Protein AF-A0AAW7AEE8-F1 (afdb_monomer_lite)

Secondary structure (DSSP, 8-state):
-HHHHHTPPTT-S-SS----HHHHHHHHHTTS--EEEEES--HHHHSS-IIIIIHHHHT-TT-EEEEEESS--HHHHH-SEEEEB--GGGS-EEEE-TTS-EEEE---SPPSTT-B--

Structure (mmCIF, N/CA/C/O backbone):
data_AF-A0AAW7AEE8-F1
#
_entry.id   AF-A0AAW7AEE8-F1
#
loop_
_atom_site.group_PDB
_atom_site.id
_atom_site.type_symbol
_atom_site.label_atom_id
_atom_site.label_alt_id
_atom_site.label_comp_id
_atom_site.label_asym_id
_atom_site.label_entity_id
_atom_site.label_seq_id
_atom_site.pdbx_PDB_ins_code
_atom_site.Cartn_x
_atom_site.Cartn_y
_atom_site.Cartn_z
_atom_site.occupancy
_atom_site.B_iso_or_equiv
_atom_site.auth_seq_id
_atom_site.auth_comp_id
_atom_site.auth_asym_id
_atom_site.auth_atom_id
_atom_site.pdbx_PDB_model_num
ATOM 1 N N . ILE A 1 1 ? -24.557 -14.887 2.678 1.00 89.00 1 ILE A N 1
ATOM 2 C CA . ILE A 1 1 ? -24.101 -14.405 4.012 1.00 89.00 1 ILE A CA 1
ATOM 3 C C . ILE A 1 1 ? -23.410 -13.046 3.913 1.00 89.00 1 ILE A C 1
ATOM 5 O O . ILE A 1 1 ? -23.989 -12.087 4.394 1.00 89.00 1 ILE A O 1
ATOM 9 N N . ALA A 1 2 ? -22.204 -12.923 3.334 1.00 96.00 2 ALA A N 1
ATOM 10 C CA . ALA A 1 2 ? -21.495 -11.631 3.306 1.00 96.00 2 ALA A CA 1
ATOM 11 C C . ALA A 1 2 ? -22.252 -10.552 2.508 1.00 96.00 2 ALA A C 1
ATOM 13 O O . ALA A 1 2 ? -22.463 -9.458 3.022 1.00 96.00 2 ALA A O 1
ATOM 14 N N . GLU A 1 3 ? -22.727 -10.889 1.303 1.00 97.56 3 GLU A N 1
ATOM 15 C CA . GLU A 1 3 ? -23.524 -9.981 0.461 1.00 97.56 3 GLU A CA 1
ATOM 16 C C . GLU A 1 3 ? -24.808 -9.527 1.163 1.00 97.56 3 GLU A C 1
ATOM 18 O O . GLU A 1 3 ? -25.116 -8.341 1.150 1.00 97.56 3 GLU A O 1
ATOM 23 N N . ASP A 1 4 ? -25.491 -10.427 1.876 1.00 97.62 4 ASP A N 1
ATOM 24 C CA . ASP A 1 4 ? -26.696 -10.089 2.645 1.00 97.62 4 ASP A CA 1
ATOM 25 C C . ASP A 1 4 ? -26.395 -9.115 3.794 1.00 97.62 4 ASP A C 1
ATOM 27 O O . ASP A 1 4 ? -27.097 -8.120 3.975 1.00 97.62 4 ASP A O 1
ATOM 31 N N . ILE A 1 5 ? -25.330 -9.376 4.568 1.00 98.06 5 ILE A N 1
ATOM 32 C CA . ILE A 1 5 ? -24.913 -8.522 5.694 1.00 98.06 5 ILE A CA 1
ATOM 33 C C . ILE A 1 5 ? -24.535 -7.123 5.191 1.00 98.06 5 ILE A C 1
ATOM 35 O O . ILE A 1 5 ? -24.900 -6.123 5.812 1.00 98.06 5 ILE A O 1
ATOM 39 N N . TRP A 1 6 ? -23.825 -7.044 4.063 1.00 97.56 6 TRP A N 1
ATOM 40 C CA . TRP A 1 6 ? -23.406 -5.785 3.440 1.00 97.56 6 TRP A CA 1
ATOM 41 C C . TRP A 1 6 ? -24.479 -5.150 2.543 1.00 97.56 6 TRP A C 1
ATOM 43 O O . TRP A 1 6 ? -24.270 -4.040 2.059 1.00 97.56 6 TRP A O 1
ATOM 53 N N . LYS A 1 7 ? -25.636 -5.805 2.368 1.00 98.06 7 LYS A N 1
ATOM 54 C CA . LYS A 1 7 ? -26.763 -5.365 1.526 1.00 98.06 7 LYS A CA 1
ATOM 55 C C . LYS A 1 7 ? -26.374 -5.137 0.059 1.00 98.06 7 LYS A C 1
ATOM 57 O O . LYS A 1 7 ? -26.761 -4.137 -0.545 1.00 98.06 7 LYS A O 1
ATOM 62 N N . LEU A 1 8 ? -25.601 -6.060 -0.502 1.00 97.69 8 LEU A N 1
ATOM 63 C CA . LEU A 1 8 ? -25.170 -6.037 -1.897 1.00 97.69 8 LEU A CA 1
ATOM 64 C C . LEU A 1 8 ? -26.081 -6.910 -2.774 1.00 97.69 8 LEU A C 1
ATOM 66 O O . LEU A 1 8 ? -26.661 -7.875 -2.274 1.00 97.69 8 LEU A O 1
ATOM 70 N N . PRO A 1 9 ? -26.194 -6.612 -4.080 1.00 98.00 9 PRO A N 1
ATOM 71 C CA . PRO A 1 9 ? -26.794 -7.536 -5.036 1.00 98.00 9 PRO A CA 1
ATOM 72 C C . PRO A 1 9 ? -26.076 -8.893 -5.044 1.00 98.00 9 PRO A C 1
ATOM 74 O O . PRO A 1 9 ? -24.854 -8.951 -4.890 1.00 98.00 9 PRO A O 1
ATOM 77 N N . GLU A 1 10 ? -26.827 -9.968 -5.274 1.00 97.12 10 GLU A N 1
ATOM 78 C CA . GLU A 1 10 ? -26.276 -11.324 -5.380 1.00 97.12 10 GLU A CA 1
ATOM 79 C C . GLU A 1 10 ? -25.216 -11.416 -6.493 1.00 97.12 10 GLU A C 1
ATOM 81 O O . GLU A 1 10 ? -25.436 -10.958 -7.617 1.00 97.12 10 GLU A O 1
ATOM 86 N N . GLY A 1 11 ? -24.061 -12.008 -6.175 1.00 96.69 11 GLY A N 1
ATOM 87 C CA . GLY A 1 11 ? -22.952 -12.203 -7.117 1.00 96.69 11 GLY A CA 1
ATOM 88 C C . GLY A 1 11 ? -22.039 -10.987 -7.309 1.00 96.69 11 GLY A C 1
ATOM 89 O O . GLY A 1 11 ? -21.195 -10.996 -8.206 1.00 96.69 11 GLY A O 1
ATOM 90 N N . THR A 1 12 ? -22.180 -9.949 -6.479 1.00 97.88 12 THR A N 1
ATOM 91 C CA . THR A 1 12 ? -21.278 -8.786 -6.462 1.00 97.88 12 THR A CA 1
ATOM 92 C C . THR A 1 12 ? -19.861 -9.168 -6.022 1.00 97.88 12 THR A C 1
ATOM 94 O O . THR A 1 12 ? -18.886 -8.639 -6.555 1.00 97.88 12 THR A O 1
ATOM 97 N N . ILE A 1 13 ? -19.719 -10.070 -5.045 1.00 97.62 13 ILE A N 1
ATOM 98 C CA . ILE A 1 13 ? -18.421 -10.524 -4.540 1.00 97.62 13 ILE A CA 1
ATOM 99 C C . ILE A 1 13 ? -17.841 -11.564 -5.513 1.00 97.62 13 ILE A C 1
ATOM 101 O O . ILE A 1 13 ? -18.442 -12.624 -5.707 1.00 97.62 13 ILE A O 1
ATOM 105 N N . PRO A 1 14 ? -16.647 -11.329 -6.093 1.00 96.69 14 PRO A N 1
ATOM 106 C CA . PRO A 1 14 ? -16.038 -12.285 -7.008 1.00 96.69 14 PRO A CA 1
ATOM 107 C C . PRO A 1 14 ? -15.741 -13.626 -6.315 1.00 96.69 14 PRO A C 1
ATOM 109 O O . PRO A 1 14 ? -15.121 -13.639 -5.249 1.00 96.69 14 PRO A O 1
ATOM 112 N N . PRO A 1 15 ? -16.090 -14.774 -6.926 1.00 96.19 15 PRO A N 1
ATOM 113 C CA . PRO A 1 15 ? -15.846 -16.085 -6.320 1.00 96.19 15 PRO A CA 1
ATOM 114 C C . PRO A 1 15 ? -14.380 -16.532 -6.436 1.00 96.19 15 PRO A C 1
ATOM 116 O O . PRO A 1 15 ? -13.953 -17.461 -5.751 1.00 96.19 15 PRO A O 1
ATOM 119 N N . LYS A 1 16 ? -13.601 -15.903 -7.326 1.00 97.38 16 LYS A N 1
ATOM 120 C CA . LYS A 1 16 ? -12.191 -16.225 -7.563 1.00 97.38 16 LYS A CA 1
ATOM 121 C C . LYS A 1 16 ? -11.301 -15.382 -6.639 1.00 97.38 16 LYS A C 1
ATOM 123 O O . LYS A 1 16 ? -11.394 -14.156 -6.695 1.00 97.38 16 LYS A O 1
ATOM 128 N N . PRO A 1 17 ? -10.391 -15.997 -5.859 1.00 97.88 17 PRO A N 1
ATOM 129 C CA . PRO A 1 17 ? -9.394 -15.257 -5.096 1.00 97.88 17 PRO A CA 1
ATOM 130 C C . PRO A 1 17 ? -8.548 -14.337 -5.984 1.00 97.88 17 PRO A C 1
ATOM 132 O O . PRO A 1 17 ? -8.141 -14.719 -7.085 1.00 97.88 17 PRO A O 1
ATOM 135 N N . GLY A 1 18 ? -8.278 -13.132 -5.483 1.00 98.06 18 GLY A N 1
ATOM 136 C CA . GLY A 1 18 ? -7.397 -12.168 -6.136 1.00 98.06 18 GLY A CA 1
ATOM 137 C C . GLY A 1 18 ? -5.914 -12.534 -6.030 1.00 98.06 18 GLY A C 1
ATOM 138 O O . GLY A 1 18 ? -5.531 -13.616 -5.579 1.00 98.06 18 GLY A O 1
ATOM 139 N N . PHE A 1 19 ? -5.056 -11.603 -6.439 1.00 98.56 19 PHE A N 1
ATOM 140 C CA . PHE A 1 19 ? -3.608 -11.788 -6.399 1.00 98.56 19 PHE A CA 1
ATOM 141 C C . PHE A 1 19 ? -3.073 -11.661 -4.966 1.00 98.56 19 PHE A C 1
ATOM 143 O O . PHE A 1 19 ? -3.324 -10.661 -4.297 1.00 98.56 19 PHE A O 1
ATOM 150 N N . HIS A 1 20 ? -2.311 -12.654 -4.498 1.00 98.62 20 HIS A N 1
ATOM 151 C CA . HIS A 1 20 ? -1.558 -12.560 -3.241 1.00 98.62 20 HIS A CA 1
ATOM 152 C C . HIS A 1 20 ? -0.297 -11.694 -3.417 1.00 98.62 20 HIS A C 1
ATOM 154 O O . HIS A 1 20 ? 0.141 -11.493 -4.544 1.00 98.62 20 HIS A O 1
ATOM 160 N N . ALA A 1 21 ? 0.343 -11.255 -2.325 1.00 98.38 21 ALA A N 1
ATOM 161 C CA . ALA A 1 21 ? 1.435 -10.264 -2.343 1.00 98.38 21 ALA A CA 1
ATOM 162 C C . ALA A 1 21 ? 2.500 -10.480 -3.443 1.00 98.38 21 ALA A C 1
ATOM 164 O O . ALA A 1 21 ? 2.659 -9.645 -4.321 1.00 98.38 21 ALA A O 1
ATOM 165 N N . VAL A 1 22 ? 3.168 -11.641 -3.470 1.00 98.44 22 VAL A N 1
ATOM 166 C CA . VAL A 1 22 ? 4.198 -11.928 -4.496 1.00 98.44 22 VAL A CA 1
ATOM 167 C C . VAL A 1 22 ? 3.622 -12.026 -5.917 1.00 98.44 22 VAL A C 1
ATOM 169 O O . VAL A 1 22 ? 4.315 -11.743 -6.889 1.00 98.44 22 VAL A O 1
ATOM 172 N N . LEU A 1 23 ? 2.359 -12.439 -6.066 1.00 98.62 23 LEU A N 1
ATOM 173 C CA . LEU A 1 23 ? 1.708 -12.475 -7.373 1.00 98.62 23 LEU A CA 1
ATOM 174 C C . LEU A 1 23 ? 1.349 -11.064 -7.845 1.00 98.62 23 LEU A C 1
ATOM 176 O O . LEU A 1 23 ? 1.472 -10.806 -9.030 1.00 98.62 23 LEU A O 1
ATOM 180 N N . GLN A 1 24 ? 0.979 -10.146 -6.948 1.00 98.81 24 GLN A N 1
ATOM 181 C CA . GLN A 1 24 ? 0.762 -8.737 -7.299 1.00 98.81 24 GLN A CA 1
ATOM 182 C C . GLN A 1 24 ? 2.026 -8.119 -7.904 1.00 98.81 24 GLN A C 1
ATOM 184 O O . GLN A 1 24 ? 1.920 -7.443 -8.920 1.00 98.81 24 GLN A O 1
ATOM 189 N N . ASP A 1 25 ? 3.211 -8.416 -7.356 1.00 98.69 25 ASP A N 1
ATOM 190 C CA . ASP A 1 25 ? 4.477 -7.930 -7.927 1.00 98.69 25 ASP A CA 1
ATOM 191 C C . ASP A 1 25 ? 4.686 -8.424 -9.366 1.00 98.69 25 ASP A C 1
ATOM 193 O O . ASP A 1 25 ? 5.042 -7.638 -10.238 1.00 98.69 25 ASP A O 1
ATOM 197 N N . ARG A 1 26 ? 4.405 -9.709 -9.630 1.00 98.75 26 ARG A N 1
ATOM 198 C CA . ARG A 1 26 ? 4.469 -10.278 -10.988 1.00 98.75 26 ARG A CA 1
ATOM 199 C C . ARG A 1 26 ? 3.434 -9.645 -11.911 1.00 98.75 26 ARG A C 1
ATOM 201 O O . ARG A 1 26 ? 3.759 -9.290 -13.028 1.00 98.75 26 ARG A O 1
ATOM 208 N N . MET A 1 27 ? 2.198 -9.454 -11.444 1.00 98.69 27 MET A N 1
ATOM 209 C CA . MET A 1 27 ? 1.133 -8.856 -12.259 1.00 98.69 27 MET A CA 1
ATOM 210 C C . MET A 1 27 ? 1.382 -7.373 -12.555 1.00 98.69 27 MET A C 1
ATOM 212 O O . MET A 1 27 ? 0.977 -6.906 -13.614 1.00 98.69 27 MET A O 1
ATOM 216 N N . LEU A 1 28 ? 2.057 -6.639 -11.665 1.00 98.62 28 LEU A N 1
ATOM 217 C CA . LEU A 1 28 ? 2.564 -5.295 -11.957 1.00 98.62 28 LEU A CA 1
ATOM 218 C C . LEU A 1 28 ? 3.650 -5.351 -13.033 1.00 98.62 28 LEU A C 1
ATOM 220 O O . LEU A 1 28 ? 3.595 -4.601 -14.006 1.00 98.62 28 LEU A O 1
ATOM 224 N N . ASN A 1 29 ? 4.626 -6.247 -12.873 1.00 98.31 29 ASN A N 1
ATOM 225 C CA . ASN A 1 29 ? 5.718 -6.411 -13.830 1.00 98.31 29 ASN A CA 1
ATOM 226 C C . ASN A 1 29 ? 5.202 -6.782 -15.231 1.00 98.31 29 ASN A C 1
ATOM 228 O O . ASN A 1 29 ? 5.566 -6.145 -16.216 1.00 98.31 29 ASN A O 1
ATOM 232 N N . ASP A 1 30 ? 4.260 -7.724 -15.295 1.00 98.50 30 ASP A N 1
ATOM 233 C CA . ASP A 1 30 ? 3.620 -8.209 -16.522 1.00 98.50 30 ASP A CA 1
ATOM 234 C C . ASP A 1 30 ? 2.607 -7.210 -17.123 1.00 98.50 30 ASP A C 1
ATOM 236 O O . ASP A 1 30 ? 2.040 -7.474 -18.183 1.00 98.50 30 ASP A O 1
ATOM 240 N N . GLY A 1 31 ? 2.336 -6.079 -16.457 1.00 97.88 31 GLY A N 1
ATOM 241 C CA . GLY A 1 31 ? 1.374 -5.069 -16.918 1.00 97.88 31 GLY A CA 1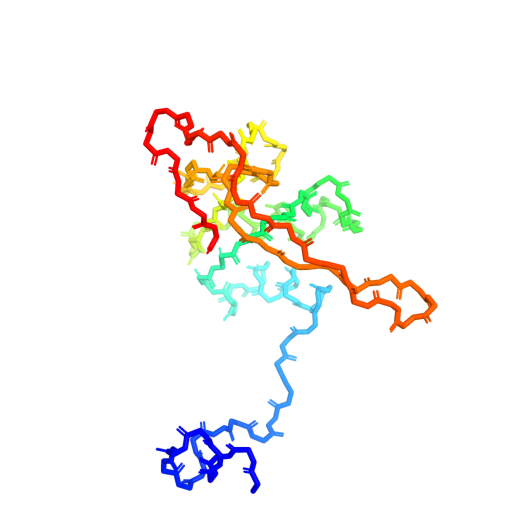
ATOM 242 C C . GLY A 1 31 ? -0.091 -5.520 -16.864 1.00 97.88 31 GLY A C 1
ATOM 243 O O . GLY A 1 31 ? -0.927 -4.968 -17.573 1.00 97.88 31 GLY A O 1
ATOM 244 N N . VAL A 1 32 ? -0.412 -6.520 -16.040 1.00 98.56 32 VAL A N 1
ATOM 245 C CA . VAL A 1 32 ? -1.775 -7.036 -15.813 1.00 98.56 32 VAL A CA 1
ATOM 246 C C . VAL A 1 32 ? -2.489 -6.273 -14.691 1.00 98.56 32 VAL A C 1
ATOM 248 O O . VAL A 1 32 ? -3.709 -6.116 -14.717 1.00 98.56 32 VAL A O 1
ATOM 251 N N . LEU A 1 33 ? -1.743 -5.824 -13.678 1.00 98.62 33 LEU A N 1
ATOM 252 C CA . LEU A 1 33 ? -2.229 -4.950 -12.614 1.00 98.62 33 LEU A CA 1
ATOM 253 C C . LEU A 1 33 ? -1.675 -3.548 -12.863 1.00 98.62 33 LEU A C 1
ATOM 255 O O . LEU A 1 33 ? -0.481 -3.347 -12.710 1.00 98.62 33 LEU A O 1
ATOM 259 N N . ASN A 1 34 ? -2.534 -2.592 -13.218 1.00 98.69 34 ASN A N 1
ATOM 260 C CA . ASN A 1 34 ? -2.081 -1.265 -13.666 1.00 98.69 34 ASN A CA 1
ATOM 261 C C . ASN A 1 34 ? -2.430 -0.116 -12.717 1.00 98.69 34 ASN A C 1
ATOM 263 O O . ASN A 1 34 ? -1.976 1.003 -12.907 1.00 98.69 34 ASN A O 1
ATOM 267 N N . CYS A 1 35 ? -3.226 -0.364 -11.681 1.00 98.69 35 CYS A N 1
ATOM 268 C CA . CYS A 1 35 ? -3.468 0.609 -10.622 1.00 98.69 35 CYS A CA 1
ATOM 269 C C . CYS A 1 35 ? -3.257 -0.089 -9.288 1.00 98.69 35 CYS A C 1
ATOM 271 O O . CYS A 1 35 ? -3.886 -1.117 -9.018 1.00 98.69 35 CYS A O 1
ATOM 273 N N . TYR A 1 36 ? -2.346 0.443 -8.478 1.00 98.75 36 TYR A N 1
ATOM 274 C CA . TYR A 1 36 ? -1.961 -0.193 -7.231 1.00 98.75 36 TYR A CA 1
ATOM 275 C C . TYR A 1 36 ? -1.762 0.831 -6.124 1.00 98.75 36 TYR A C 1
ATOM 277 O O . TYR A 1 36 ? -0.885 1.690 -6.192 1.00 98.75 36 TYR A O 1
ATOM 285 N N . TRP A 1 37 ? -2.594 0.725 -5.091 1.00 98.75 37 TRP A N 1
ATOM 286 C CA . TRP A 1 37 ? -2.547 1.595 -3.926 1.00 98.75 37 TRP A CA 1
ATOM 287 C C . TRP A 1 37 ? -1.997 0.831 -2.724 1.00 98.75 37 TRP A C 1
ATOM 289 O O . TRP A 1 37 ? -2.624 -0.093 -2.207 1.00 98.75 37 TRP A O 1
ATOM 299 N N . VAL A 1 38 ? -0.805 1.224 -2.286 1.00 98.62 38 VAL A N 1
ATOM 300 C CA . VAL A 1 38 ? -0.135 0.699 -1.099 1.00 98.62 38 VAL A CA 1
ATOM 301 C C . VAL A 1 38 ? -0.467 1.589 0.096 1.00 98.62 38 VAL A C 1
ATOM 303 O O . VAL A 1 38 ? -0.199 2.790 0.072 1.00 98.62 38 VAL A O 1
ATOM 306 N N . GLN A 1 39 ? -1.016 1.000 1.157 1.00 98.62 39 GLN A N 1
ATOM 307 C CA . GLN A 1 39 ? -1.351 1.704 2.396 1.00 98.62 39 GLN A CA 1
ATOM 308 C C . GLN A 1 39 ? -0.577 1.109 3.573 1.00 98.62 39 GLN A C 1
ATOM 310 O O . GLN A 1 39 ? -0.538 -0.113 3.737 1.00 98.62 39 GLN A O 1
ATOM 315 N N . CYS A 1 40 ? 0.040 1.972 4.387 1.00 98.19 40 CYS A N 1
ATOM 316 C CA . CYS A 1 40 ? 0.713 1.599 5.635 1.00 98.19 40 CYS A CA 1
ATOM 317 C C . CYS A 1 40 ? 1.767 0.473 5.469 1.00 98.19 40 CYS A C 1
ATOM 319 O O . CYS A 1 40 ? 1.890 -0.426 6.309 1.00 98.19 40 CYS A O 1
ATOM 321 N N . ASN A 1 41 ? 2.531 0.488 4.367 1.00 98.31 41 ASN A N 1
ATOM 322 C CA . ASN A 1 41 ? 3.530 -0.540 4.071 1.00 98.31 41 ASN A CA 1
ATOM 323 C C . ASN A 1 41 ? 4.700 -0.013 3.220 1.00 98.31 41 ASN A C 1
ATOM 325 O O . ASN A 1 41 ? 4.495 0.681 2.229 1.00 98.31 41 ASN A O 1
ATOM 329 N N . ASN A 1 42 ? 5.926 -0.431 3.552 1.00 98.56 42 ASN A N 1
ATOM 330 C CA . ASN A 1 42 ? 7.140 -0.122 2.793 1.00 98.56 42 ASN A CA 1
ATOM 331 C C . ASN A 1 42 ? 7.641 -1.351 1.995 1.00 98.56 42 ASN A C 1
ATOM 333 O O . ASN A 1 42 ? 8.752 -1.850 2.204 1.00 98.56 42 ASN A O 1
ATOM 337 N N . ASN A 1 43 ? 6.804 -1.865 1.087 1.00 97.81 43 ASN A N 1
ATOM 338 C CA . ASN A 1 43 ? 7.023 -3.140 0.392 1.00 97.81 43 ASN A CA 1
ATOM 339 C C . ASN A 1 43 ? 8.220 -3.137 -0.575 1.00 97.81 43 ASN A C 1
ATOM 341 O O . ASN A 1 43 ? 8.813 -4.185 -0.829 1.00 97.81 43 ASN A O 1
ATOM 345 N N . MET A 1 44 ? 8.617 -1.970 -1.091 1.00 98.38 44 MET A N 1
ATOM 346 C CA . MET A 1 44 ? 9.836 -1.834 -1.893 1.00 98.38 44 MET A CA 1
ATOM 347 C C . MET A 1 44 ? 11.085 -2.212 -1.093 1.00 98.38 44 MET A C 1
ATOM 349 O O . MET A 1 44 ? 12.039 -2.715 -1.667 1.00 98.38 44 MET A O 1
ATOM 353 N N . GLN A 1 45 ? 11.074 -2.017 0.228 1.00 98.38 45 GLN A N 1
ATOM 354 C CA . GLN A 1 45 ? 12.176 -2.408 1.104 1.00 98.38 45 GLN A CA 1
ATOM 355 C C . GLN A 1 45 ? 11.957 -3.778 1.760 1.00 98.38 45 GLN A C 1
ATOM 357 O O . GLN A 1 45 ? 12.915 -4.522 1.950 1.00 98.38 45 GLN A O 1
ATOM 362 N N . ALA A 1 46 ? 10.718 -4.100 2.142 1.00 98.44 46 ALA A N 1
ATOM 363 C CA . ALA A 1 46 ? 10.410 -5.294 2.931 1.00 98.44 46 ALA A CA 1
ATOM 364 C C . ALA A 1 46 ? 10.148 -6.552 2.091 1.00 98.44 46 ALA A C 1
ATOM 366 O O . ALA A 1 46 ? 10.384 -7.669 2.556 1.00 98.44 46 ALA A O 1
ATOM 367 N N . GLY A 1 47 ? 9.622 -6.396 0.877 1.00 98.00 47 GLY A N 1
ATOM 368 C CA . GLY A 1 47 ? 9.239 -7.529 0.054 1.00 98.00 47 GLY A CA 1
ATOM 369 C C . GLY A 1 47 ? 10.440 -8.196 -0.633 1.00 98.00 47 GLY A C 1
ATOM 370 O O . GLY A 1 47 ? 11.476 -7.568 -0.866 1.00 98.00 47 GLY A O 1
ATOM 371 N N . PRO A 1 48 ? 10.313 -9.471 -1.034 1.00 98.00 48 PRO A N 1
ATOM 372 C CA . PRO A 1 48 ? 11.410 -10.217 -1.642 1.00 98.00 48 PRO A CA 1
ATOM 373 C C . PRO A 1 48 ? 11.748 -9.710 -3.049 1.00 98.00 48 PRO A C 1
ATOM 375 O O . PRO A 1 48 ? 10.914 -9.082 -3.702 1.00 98.00 48 PRO A O 1
ATOM 378 N N . ASN A 1 49 ? 12.954 -10.056 -3.514 1.00 97.00 49 ASN A N 1
ATOM 379 C CA . ASN A 1 49 ? 13.402 -9.972 -4.910 1.00 97.00 49 ASN A CA 1
ATOM 380 C C . ASN A 1 49 ? 13.049 -8.653 -5.632 1.00 97.00 49 ASN A C 1
ATOM 382 O O . ASN A 1 49 ? 12.430 -8.648 -6.698 1.00 97.00 49 ASN A O 1
ATOM 386 N N . ILE A 1 50 ? 13.462 -7.534 -5.034 1.00 98.19 50 ILE A N 1
ATOM 387 C CA . ILE A 1 50 ? 13.148 -6.170 -5.485 1.00 98.19 50 ILE A CA 1
ATOM 388 C C . ILE A 1 50 ? 13.458 -5.965 -6.973 1.00 98.19 50 ILE A C 1
ATOM 390 O O . ILE A 1 50 ? 12.633 -5.430 -7.709 1.00 98.19 50 ILE A O 1
ATOM 394 N N . ASN A 1 51 ? 14.629 -6.423 -7.415 1.00 98.31 51 ASN A N 1
ATOM 395 C CA . ASN A 1 51 ? 15.177 -6.077 -8.726 1.00 98.31 51 ASN A CA 1
ATOM 396 C C . ASN A 1 51 ? 14.508 -6.795 -9.904 1.00 98.31 51 ASN A C 1
ATOM 398 O O . ASN A 1 51 ? 14.676 -6.346 -11.032 1.00 98.31 51 ASN A O 1
ATOM 402 N N . THR A 1 52 ? 13.798 -7.903 -9.668 1.00 97.00 52 THR A N 1
ATOM 403 C CA . TH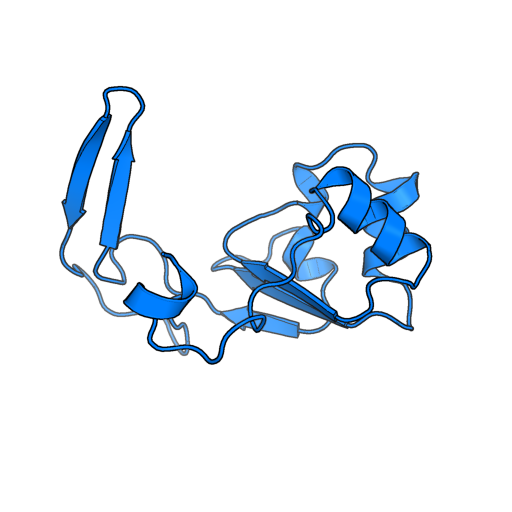R A 1 52 ? 13.258 -8.728 -10.765 1.00 97.00 52 THR A CA 1
ATOM 404 C C . THR A 1 52 ? 11.800 -8.408 -11.069 1.00 97.00 52 THR A C 1
ATOM 406 O O . THR A 1 52 ? 11.436 -8.323 -12.233 1.00 97.00 52 THR A O 1
ATOM 409 N N . GLU A 1 53 ? 10.975 -8.234 -10.032 1.00 98.00 53 GLU A N 1
ATOM 410 C CA . GLU A 1 53 ? 9.518 -8.094 -10.189 1.00 98.00 53 GLU A CA 1
ATOM 411 C C . GLU A 1 53 ? 9.045 -6.719 -9.724 1.00 98.00 53 GLU A C 1
ATOM 413 O O . GLU A 1 53 ? 8.477 -5.941 -10.485 1.00 98.00 53 GLU A O 1
ATOM 418 N N . ARG A 1 54 ? 9.314 -6.388 -8.454 1.00 98.25 54 ARG A N 1
ATOM 419 C CA . ARG A 1 54 ? 8.665 -5.255 -7.797 1.00 98.25 54 ARG A CA 1
ATOM 420 C C . ARG A 1 54 ? 9.113 -3.914 -8.350 1.00 98.25 54 ARG A C 1
ATOM 422 O O . ARG A 1 54 ? 8.266 -3.102 -8.696 1.00 98.25 54 ARG A O 1
ATOM 429 N N . LEU A 1 55 ? 10.418 -3.654 -8.409 1.00 98.56 55 LEU A N 1
ATOM 430 C CA . LEU A 1 55 ? 10.908 -2.363 -8.888 1.00 98.56 55 LEU A CA 1
ATOM 431 C C . LEU A 1 55 ? 10.578 -2.143 -10.374 1.00 98.56 55 LEU A C 1
ATOM 433 O O . LEU A 1 55 ? 10.042 -1.077 -10.677 1.00 98.56 55 LEU A O 1
ATOM 437 N N . PRO A 1 56 ? 10.800 -3.116 -11.282 1.00 98.56 56 PRO A N 1
ATOM 438 C CA . PRO A 1 56 ? 10.354 -2.986 -12.667 1.00 98.56 56 PRO A CA 1
ATOM 439 C C . PRO A 1 56 ? 8.839 -2.781 -12.793 1.00 98.56 56 PRO A C 1
ATOM 441 O O . PRO A 1 56 ? 8.422 -1.876 -13.506 1.00 98.56 56 PRO A O 1
ATOM 444 N N . GLY A 1 57 ? 8.020 -3.527 -12.044 1.00 98.50 57 GLY A N 1
ATOM 445 C CA . GLY A 1 57 ? 6.563 -3.379 -12.060 1.00 98.50 57 GLY A CA 1
ATOM 446 C C . GLY A 1 57 ? 6.070 -2.040 -11.511 1.00 98.50 57 GLY A C 1
ATOM 447 O O . GLY A 1 57 ? 5.192 -1.422 -12.101 1.00 98.50 57 GLY A O 1
ATOM 448 N N . TYR A 1 58 ? 6.654 -1.535 -10.424 1.00 98.56 58 TYR A N 1
ATOM 449 C CA . TYR A 1 58 ? 6.307 -0.217 -9.874 1.00 98.56 58 TYR A CA 1
ATOM 450 C C . TYR A 1 58 ? 6.713 0.932 -10.804 1.00 98.56 58 TYR A C 1
ATOM 452 O O . TYR A 1 58 ? 6.113 1.996 -10.751 1.00 98.56 58 TYR A O 1
ATOM 460 N N . ARG A 1 59 ? 7.757 0.745 -11.620 1.00 98.31 59 ARG A N 1
ATOM 461 C CA . ARG A 1 59 ? 8.268 1.760 -12.556 1.00 98.31 59 ARG A CA 1
ATOM 462 C C . ARG A 1 59 ? 7.843 1.507 -14.003 1.00 98.31 59 ARG A C 1
ATOM 464 O O . ARG A 1 59 ? 8.327 2.198 -14.899 1.00 98.31 59 ARG A O 1
ATOM 471 N N . ASN A 1 60 ? 6.968 0.530 -14.231 1.00 98.44 60 ASN A N 1
ATOM 472 C CA . ASN A 1 60 ? 6.384 0.271 -15.535 1.00 98.44 60 ASN A CA 1
ATOM 473 C C . ASN A 1 60 ? 5.475 1.462 -15.898 1.00 98.44 60 ASN A C 1
ATOM 475 O O . ASN A 1 60 ? 4.578 1.772 -15.117 1.00 98.44 60 ASN A O 1
ATOM 479 N N . PRO A 1 61 ? 5.686 2.132 -17.047 1.00 98.12 61 PRO A N 1
ATOM 480 C CA . PRO A 1 61 ? 4.921 3.322 -17.430 1.00 98.12 61 PRO A CA 1
ATOM 481 C C . PRO A 1 61 ? 3.417 3.078 -17.624 1.00 98.12 61 PRO A C 1
ATOM 483 O O . PRO A 1 61 ? 2.654 4.040 -17.616 1.00 98.12 61 PRO A O 1
ATOM 486 N N . GLU A 1 62 ? 2.987 1.825 -17.790 1.00 98.12 62 GLU A N 1
ATOM 487 C CA . GLU A 1 62 ? 1.567 1.459 -17.883 1.00 98.12 62 GLU A CA 1
ATOM 488 C C . GLU A 1 62 ? 0.879 1.386 -16.509 1.00 98.12 62 GLU A C 1
ATOM 490 O O . GLU A 1 62 ? -0.343 1.256 -16.434 1.00 98.12 62 GLU A O 1
ATOM 495 N N . ASN A 1 63 ? 1.645 1.448 -15.417 1.00 98.69 63 ASN A N 1
ATOM 496 C CA . ASN A 1 63 ? 1.134 1.309 -14.062 1.00 98.69 63 ASN A CA 1
ATOM 497 C C . ASN A 1 63 ? 1.081 2.663 -13.349 1.00 98.69 63 ASN A C 1
ATOM 499 O O . ASN A 1 63 ? 1.922 3.529 -13.559 1.00 98.69 63 ASN A O 1
ATOM 503 N N . PHE A 1 64 ? 0.099 2.814 -12.462 1.00 98.88 64 PHE A N 1
ATOM 504 C CA . PHE A 1 64 ? -0.049 3.962 -11.579 1.00 98.88 64 PHE A CA 1
ATOM 505 C C . PHE A 1 64 ? -0.008 3.512 -10.120 1.00 98.88 64 PHE A C 1
ATOM 507 O O . PHE A 1 64 ? -0.896 2.792 -9.643 1.00 98.88 64 PHE A O 1
ATOM 514 N N . ILE A 1 65 ? 1.039 3.932 -9.414 1.00 98.81 65 ILE A N 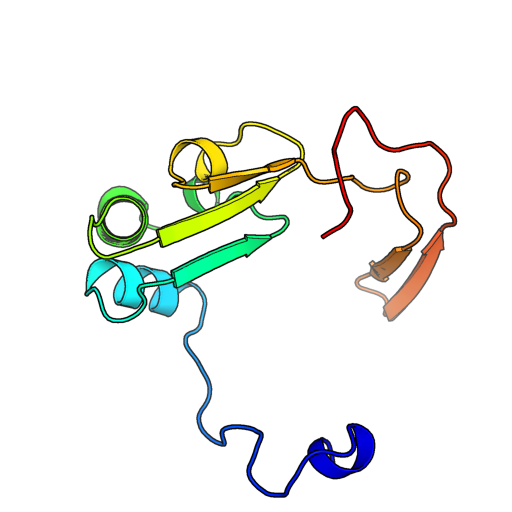1
ATOM 515 C CA . ILE A 1 65 ? 1.322 3.533 -8.040 1.00 98.81 65 ILE A CA 1
ATOM 516 C C . ILE A 1 65 ? 0.998 4.676 -7.079 1.00 98.81 65 ILE A C 1
ATOM 518 O O . ILE A 1 65 ? 1.612 5.745 -7.119 1.00 98.81 65 ILE A O 1
ATOM 522 N N . VAL A 1 66 ? 0.072 4.418 -6.156 1.00 98.88 66 VAL A N 1
ATOM 523 C CA . VAL A 1 66 ? -0.268 5.323 -5.053 1.00 98.88 66 VAL A CA 1
ATOM 524 C C . VAL A 1 66 ? 0.313 4.775 -3.757 1.00 98.88 66 VAL A C 1
ATOM 526 O O . VAL A 1 66 ? 0.165 3.589 -3.463 1.00 98.88 66 VAL A O 1
ATOM 529 N N . VAL A 1 67 ? 0.942 5.628 -2.953 1.00 98.88 67 VAL A N 1
ATOM 530 C CA . VAL A 1 67 ? 1.454 5.258 -1.629 1.00 98.88 67 VAL A CA 1
ATOM 531 C C . VAL A 1 67 ? 0.919 6.214 -0.570 1.00 98.88 67 VAL A C 1
ATOM 533 O O . VAL A 1 67 ? 1.168 7.417 -0.622 1.00 98.88 67 VAL A O 1
ATOM 536 N N . SER A 1 68 ? 0.209 5.660 0.410 1.00 98.81 68 SER A N 1
ATOM 537 C CA . SER A 1 68 ? -0.191 6.347 1.640 1.00 98.81 68 SER A CA 1
ATOM 538 C C . SER A 1 68 ? 0.819 6.031 2.741 1.00 98.81 68 SER A C 1
ATOM 540 O O . SER A 1 68 ? 0.860 4.904 3.244 1.00 98.81 68 SER A O 1
ATOM 542 N N . ASP A 1 69 ? 1.660 7.011 3.082 1.00 98.62 69 ASP A N 1
ATOM 543 C CA . ASP A 1 69 ? 2.732 6.857 4.070 1.00 98.62 69 ASP A CA 1
ATOM 544 C C . ASP A 1 69 ? 2.946 8.174 4.850 1.00 98.62 69 ASP A C 1
ATOM 546 O O . ASP A 1 69 ? 2.880 9.257 4.255 1.00 98.62 69 ASP A O 1
ATOM 550 N N . PRO A 1 70 ? 3.170 8.130 6.179 1.00 98.38 70 PRO A N 1
ATOM 551 C CA . PRO A 1 70 ? 3.574 9.307 6.955 1.00 98.38 70 PRO A CA 1
ATOM 552 C C . PRO A 1 70 ? 5.012 9.773 6.662 1.00 98.38 70 PRO A C 1
ATOM 554 O O . PRO A 1 70 ? 5.357 10.912 6.983 1.00 98.38 70 PRO A O 1
ATOM 557 N N . TYR A 1 71 ? 5.859 8.927 6.064 1.00 98.50 71 TYR A N 1
ATOM 558 C CA . TYR A 1 71 ? 7.270 9.215 5.804 1.00 98.50 71 TYR A CA 1
ATOM 559 C C . TYR A 1 71 ? 7.659 8.995 4.330 1.00 98.50 71 TYR A C 1
ATOM 561 O O . TYR A 1 71 ? 7.036 8.208 3.619 1.00 98.50 71 TYR A O 1
ATOM 569 N N . PRO A 1 72 ? 8.739 9.640 3.843 1.00 97.88 72 PRO A N 1
ATOM 570 C CA . PRO A 1 72 ? 9.235 9.446 2.478 1.00 97.88 72 PRO A CA 1
ATOM 571 C C . PRO A 1 72 ? 10.024 8.127 2.336 1.00 97.88 72 PRO A C 1
ATOM 573 O O . PRO A 1 72 ? 11.238 8.130 2.114 1.00 97.88 72 PRO A O 1
ATOM 576 N N . THR A 1 73 ? 9.344 6.988 2.498 1.00 98.81 73 THR A N 1
ATOM 577 C CA . THR A 1 73 ? 9.927 5.635 2.442 1.00 98.81 73 THR A CA 1
ATOM 578 C C . THR A 1 73 ? 10.437 5.255 1.047 1.00 98.81 73 THR A C 1
ATOM 580 O O . THR A 1 73 ? 10.114 5.903 0.054 1.00 98.81 73 THR A O 1
ATOM 583 N N . ALA A 1 74 ? 11.213 4.168 0.936 1.00 98.56 74 ALA A N 1
ATOM 584 C CA . ALA A 1 74 ? 11.669 3.649 -0.362 1.00 98.56 74 ALA A CA 1
ATOM 585 C C . ALA A 1 74 ? 10.495 3.300 -1.296 1.00 98.56 74 ALA A C 1
ATOM 587 O O . ALA A 1 74 ? 10.594 3.455 -2.510 1.00 98.56 74 ALA A O 1
ATOM 588 N N . THR A 1 75 ? 9.370 2.859 -0.727 1.00 98.75 75 THR A N 1
ATOM 589 C CA . THR A 1 75 ? 8.141 2.593 -1.489 1.00 98.75 75 THR A CA 1
ATOM 590 C C . THR A 1 75 ? 7.495 3.885 -1.965 1.00 98.75 75 THR A C 1
ATOM 592 O O . THR A 1 75 ? 7.151 3.975 -3.139 1.00 98.75 75 THR A O 1
ATOM 595 N N . ALA A 1 76 ? 7.406 4.904 -1.104 1.00 98.69 76 ALA A N 1
ATOM 596 C CA . ALA A 1 76 ? 6.902 6.219 -1.493 1.00 98.69 76 ALA A CA 1
ATOM 597 C C . ALA A 1 76 ? 7.767 6.863 -2.592 1.00 98.69 76 ALA A C 1
ATOM 599 O O . ALA A 1 76 ? 7.238 7.405 -3.553 1.00 98.69 76 ALA A O 1
ATOM 600 N N . GLN A 1 77 ? 9.094 6.737 -2.507 1.00 98.38 77 GLN A N 1
ATOM 601 C CA . GLN A 1 77 ? 10.025 7.257 -3.518 1.00 98.38 77 GLN A CA 1
ATOM 602 C C . GLN A 1 77 ? 9.898 6.570 -4.887 1.00 98.38 77 GLN A C 1
ATOM 604 O O . GLN A 1 77 ? 10.295 7.150 -5.895 1.00 98.38 77 GLN A O 1
ATOM 609 N N . ALA A 1 78 ? 9.366 5.345 -4.936 1.00 98.44 78 ALA A N 1
ATOM 610 C CA . ALA A 1 78 ? 9.126 4.619 -6.181 1.00 98.44 78 ALA A CA 1
ATOM 611 C C . ALA A 1 78 ? 7.740 4.893 -6.797 1.00 98.44 78 ALA A C 1
ATOM 613 O O . ALA A 1 78 ? 7.502 4.455 -7.924 1.00 98.44 78 ALA A O 1
ATOM 614 N N . ALA A 1 79 ? 6.849 5.580 -6.074 1.00 98.62 79 ALA A N 1
ATOM 615 C CA . ALA A 1 79 ? 5.453 5.800 -6.446 1.00 98.62 79 ALA A CA 1
ATOM 616 C C . ALA A 1 79 ? 5.255 6.952 -7.444 1.00 98.62 79 ALA A C 1
ATOM 618 O O . ALA A 1 79 ? 6.151 7.770 -7.658 1.00 98.62 79 ALA A O 1
ATOM 619 N N . ASP A 1 80 ? 4.045 7.041 -7.996 1.00 98.81 80 ASP A N 1
ATOM 620 C CA . ASP A 1 80 ? 3.613 8.136 -8.874 1.00 98.81 80 ASP A CA 1
ATOM 621 C C . ASP A 1 80 ? 2.798 9.190 -8.113 1.00 98.81 80 ASP A C 1
ATOM 623 O O . ASP A 1 80 ? 2.839 10.377 -8.439 1.00 98.81 80 ASP A O 1
ATOM 627 N N . LEU A 1 81 ? 2.089 8.771 -7.060 1.00 98.81 81 LEU A N 1
ATOM 628 C CA . LEU A 1 81 ? 1.362 9.647 -6.145 1.00 98.81 81 LEU A CA 1
ATOM 629 C C . LEU A 1 81 ? 1.644 9.255 -4.694 1.00 98.81 81 LEU A C 1
ATOM 631 O O . LEU A 1 81 ? 1.464 8.104 -4.301 1.00 98.81 81 LEU A O 1
ATOM 635 N N . ILE A 1 82 ? 2.027 10.238 -3.881 1.00 98.75 82 ILE A N 1
ATOM 636 C CA . ILE A 1 82 ? 2.223 10.071 -2.439 1.00 98.75 82 ILE A CA 1
ATOM 637 C C . ILE A 1 82 ? 1.120 10.838 -1.710 1.00 98.75 82 ILE A C 1
ATOM 639 O O . ILE A 1 82 ? 0.940 12.036 -1.936 1.00 98.75 82 ILE A O 1
ATOM 643 N N . LEU A 1 83 ? 0.395 10.151 -0.829 1.00 98.75 83 LEU A N 1
ATOM 644 C CA . LEU A 1 83 ? -0.659 10.727 0.001 1.00 98.75 83 LEU A CA 1
ATOM 645 C C . LEU A 1 83 ? -0.166 10.852 1.455 1.00 98.75 83 LEU A C 1
ATOM 647 O O . LEU A 1 83 ? 0.125 9.830 2.086 1.00 98.75 83 LEU A O 1
ATOM 651 N N . PRO A 1 84 ? -0.067 12.074 2.019 1.00 98.44 84 PRO A N 1
ATOM 652 C CA . PRO A 1 84 ? 0.383 12.257 3.395 1.00 98.44 84 PRO A CA 1
ATOM 653 C C . PRO A 1 84 ? -0.628 11.636 4.363 1.00 98.44 84 PRO A C 1
ATOM 655 O O . PRO A 1 84 ? -1.812 11.981 4.346 1.00 98.44 84 PRO A O 1
ATOM 658 N N . THR A 1 85 ? -0.158 10.719 5.207 1.00 98.69 85 THR A N 1
ATOM 659 C CA . THR A 1 85 ? -1.037 9.861 6.014 1.00 98.69 85 THR A CA 1
ATOM 660 C C . THR A 1 85 ? -0.891 10.135 7.507 1.00 98.69 85 THR A C 1
ATOM 662 O O . THR A 1 85 ? 0.221 10.232 8.016 1.00 98.69 85 THR A O 1
ATOM 665 N N . ALA A 1 86 ? -2.017 10.267 8.208 1.00 98.62 86 ALA A N 1
ATOM 666 C CA . ALA A 1 86 ? -2.060 10.436 9.655 1.00 98.62 86 ALA A CA 1
ATOM 667 C C . ALA A 1 86 ? -1.734 9.116 10.360 1.00 98.62 86 ALA A C 1
ATOM 669 O O . ALA A 1 86 ? -2.287 8.070 10.007 1.00 98.62 86 ALA A O 1
ATOM 670 N N . MET A 1 87 ? -0.878 9.158 11.379 1.00 98.12 87 MET A N 1
ATOM 671 C CA . MET A 1 87 ? -0.338 7.951 12.005 1.00 98.12 87 MET A CA 1
ATOM 672 C C . MET A 1 87 ? -0.771 7.754 13.459 1.00 98.12 87 MET A C 1
ATOM 674 O O . MET A 1 87 ? -0.889 8.691 14.243 1.00 98.12 87 MET A O 1
ATOM 678 N N . TRP A 1 88 ? -0.938 6.488 13.844 1.00 98.19 88 TRP A N 1
ATOM 679 C CA . TRP A 1 88 ? -1.151 6.044 15.226 1.00 98.19 88 TRP A CA 1
ATOM 680 C C . TRP A 1 88 ? -2.168 6.894 16.019 1.00 98.19 88 TRP A C 1
ATOM 682 O O . TRP A 1 88 ? -3.357 6.854 15.711 1.00 98.19 88 TRP A O 1
ATOM 692 N N . ILE A 1 89 ? -1.720 7.637 17.039 1.00 98.19 89 ILE A N 1
ATOM 693 C CA . ILE A 1 89 ? -2.572 8.435 17.936 1.00 98.19 89 ILE A CA 1
ATOM 694 C C . ILE A 1 89 ? -3.110 9.732 17.314 1.00 98.19 89 ILE A C 1
ATOM 696 O O . ILE A 1 89 ? -3.875 10.443 17.968 1.00 98.19 89 ILE A O 1
ATOM 700 N N . GLU A 1 90 ? -2.745 10.046 16.069 1.00 98.62 90 GLU A N 1
ATOM 701 C CA . GLU A 1 90 ? -3.355 11.131 15.289 1.00 98.62 90 GLU A CA 1
ATOM 702 C C . GLU A 1 90 ? -4.778 10.787 14.814 1.00 98.62 90 GLU A C 1
ATOM 704 O O . GLU A 1 90 ? -5.459 11.639 14.247 1.00 98.62 90 GLU A O 1
ATOM 709 N N . LYS A 1 91 ? -5.245 9.554 15.056 1.00 98.38 91 LYS A N 1
ATOM 710 C CA . LYS A 1 91 ? -6.612 9.085 14.795 1.00 98.38 91 LYS A CA 1
ATOM 711 C C . LYS A 1 91 ? -7.099 8.144 15.899 1.00 98.38 91 LYS A C 1
ATOM 713 O O . LYS A 1 91 ? -6.293 7.568 16.630 1.00 98.38 91 LYS A O 1
ATOM 718 N N . GLU A 1 92 ? -8.414 7.978 16.012 1.00 98.44 92 GLU A N 1
ATOM 719 C CA . GLU A 1 92 ? -9.001 6.882 16.790 1.00 98.44 92 GLU A CA 1
ATOM 720 C C . GLU A 1 92 ? -8.731 5.552 16.078 1.00 98.44 92 GLU A C 1
ATOM 722 O O . GLU A 1 92 ? -8.765 5.476 14.847 1.00 98.44 92 GLU A O 1
ATOM 727 N N . GLY A 1 93 ? -8.435 4.501 16.838 1.00 98.19 93 GLY A N 1
ATOM 728 C CA . GLY A 1 93 ? -8.140 3.209 16.238 1.00 98.19 93 GLY A CA 1
ATOM 729 C C . GLY A 1 93 ? -8.186 2.046 17.210 1.00 98.19 93 GLY A C 1
ATOM 730 O O . GLY A 1 93 ? -8.390 2.201 18.415 1.00 98.19 93 GLY A O 1
ATOM 731 N N . ALA A 1 94 ? -8.007 0.853 16.650 1.00 98.31 94 ALA A N 1
ATOM 732 C CA . ALA A 1 94 ? -7.954 -0.386 17.401 1.00 98.31 94 ALA A CA 1
ATOM 733 C C . ALA A 1 94 ? -6.961 -1.370 16.778 1.00 98.31 94 ALA A C 1
ATOM 735 O O . ALA A 1 94 ? -6.839 -1.461 15.558 1.00 98.31 94 ALA A O 1
ATOM 736 N N . TYR A 1 95 ? -6.293 -2.149 17.629 1.00 98.56 95 TYR A N 1
ATOM 737 C CA . TYR A 1 95 ? -5.436 -3.260 17.229 1.00 98.56 95 TYR A CA 1
ATOM 738 C C . TYR A 1 95 ? -5.782 -4.543 17.979 1.00 98.56 95 TYR A C 1
ATOM 740 O O . TYR A 1 95 ? -6.206 -4.526 19.136 1.00 98.56 95 TYR A O 1
ATOM 748 N N . GLY A 1 96 ? -5.574 -5.670 17.298 1.00 98.50 96 GLY A N 1
ATOM 749 C CA . GLY A 1 96 ? -5.622 -7.012 17.866 1.00 98.50 96 GLY A CA 1
ATOM 750 C C . GLY A 1 96 ? -4.213 -7.580 17.992 1.00 98.50 96 GLY A C 1
ATOM 751 O O . GLY A 1 96 ? -3.432 -7.492 17.046 1.00 98.50 96 GLY A O 1
ATOM 752 N N . ASN A 1 97 ? -3.873 -8.152 19.144 1.00 98.38 97 ASN A N 1
ATOM 753 C CA . ASN A 1 97 ? -2.573 -8.794 19.350 1.00 98.38 97 ASN A CA 1
ATOM 754 C C . ASN A 1 97 ? -2.654 -10.332 19.228 1.00 98.38 97 ASN A C 1
ATOM 756 O O . ASN A 1 97 ? -3.727 -10.918 19.070 1.00 98.38 97 ASN A O 1
ATOM 760 N N . ALA A 1 98 ? -1.500 -10.995 19.333 1.00 98.44 98 ALA A N 1
ATOM 761 C CA . ALA A 1 98 ? -1.369 -12.444 19.156 1.00 98.44 98 ALA A CA 1
ATOM 762 C C . ALA A 1 98 ? -2.182 -13.291 20.161 1.00 98.44 98 ALA A C 1
ATOM 764 O O . ALA A 1 98 ? -2.522 -14.433 19.867 1.00 98.44 98 ALA A O 1
ATOM 765 N N . GLU A 1 99 ? -2.536 -12.743 21.328 1.00 98.38 99 GLU A N 1
ATOM 766 C CA . GLU A 1 99 ? -3.348 -13.426 22.351 1.00 98.38 99 GLU A CA 1
ATOM 767 C C . GLU A 1 99 ? -4.859 -13.173 22.183 1.00 98.38 99 GLU A C 1
ATOM 769 O O . GLU A 1 99 ? -5.637 -13.461 23.093 1.00 98.38 99 GLU A O 1
ATOM 774 N N . ARG A 1 100 ? -5.290 -12.669 21.014 1.00 98.44 100 ARG A N 1
ATOM 775 C CA . ARG A 1 100 ? -6.689 -12.331 20.680 1.00 98.44 100 ARG A CA 1
ATOM 776 C C . ARG A 1 100 ? -7.258 -11.167 21.501 1.00 98.44 100 ARG A C 1
ATOM 778 O O . ARG A 1 100 ? -8.477 -11.025 21.588 1.00 98.44 100 ARG A O 1
ATOM 785 N N . ARG A 1 101 ? -6.409 -10.317 22.095 1.00 98.62 101 ARG A N 1
ATOM 786 C CA . ARG A 1 101 ? -6.866 -9.113 22.801 1.00 98.62 101 ARG A CA 1
ATOM 787 C C . ARG A 1 101 ? -7.064 -7.967 21.816 1.00 98.62 101 ARG A C 1
ATOM 789 O O . ARG A 1 101 ? -6.109 -7.517 21.186 1.00 98.62 101 ARG A O 1
ATOM 796 N N . THR A 1 102 ? -8.288 -7.455 21.765 1.00 98.75 102 THR A N 1
ATOM 797 C CA . THR A 1 102 ? -8.621 -6.179 21.125 1.00 98.75 102 THR A CA 1
ATOM 798 C C . THR A 1 102 ? -8.301 -5.027 22.072 1.00 98.75 102 THR A C 1
ATOM 800 O O . THR A 1 10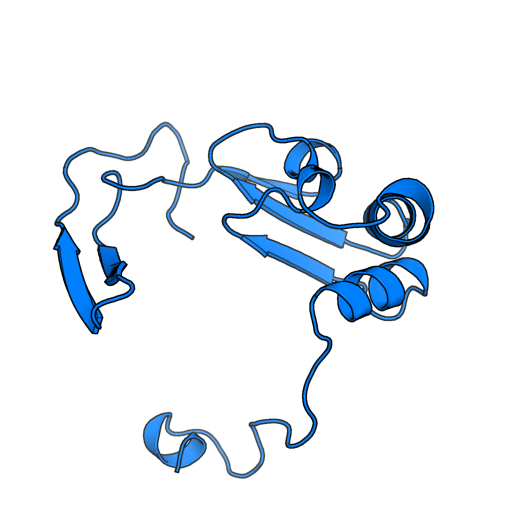2 ? -8.698 -5.053 23.236 1.00 98.75 102 THR A O 1
ATOM 803 N N . GLN A 1 103 ? -7.593 -4.014 21.580 1.00 98.75 103 GLN A N 1
ATOM 804 C CA . GLN A 1 103 ? -7.279 -2.787 22.312 1.00 98.75 103 GLN A CA 1
ATOM 805 C C . GLN A 1 103 ? -7.585 -1.588 21.422 1.00 98.75 103 GLN A C 1
ATOM 807 O O . GLN A 1 103 ? -7.114 -1.537 20.289 1.00 98.75 103 GLN A O 1
ATOM 812 N N . ALA A 1 104 ? -8.361 -0.640 21.939 1.00 98.62 104 ALA A N 1
ATOM 813 C CA . ALA A 1 104 ? -8.710 0.596 21.250 1.00 98.62 104 ALA A CA 1
ATOM 814 C C . ALA A 1 104 ? -8.043 1.801 21.923 1.00 98.62 104 ALA A C 1
ATOM 816 O O . ALA A 1 104 ? -7.696 1.748 23.105 1.00 98.62 104 ALA A O 1
ATOM 817 N N . TRP A 1 105 ? -7.885 2.888 21.174 1.00 98.69 105 TRP A N 1
ATOM 818 C CA . TRP A 1 105 ? -7.420 4.177 21.674 1.00 98.69 105 TRP A CA 1
ATOM 819 C C . TRP A 1 105 ? -8.212 5.309 21.022 1.00 98.69 105 TRP A C 1
ATOM 821 O O . TRP A 1 105 ? -8.554 5.230 19.846 1.00 98.69 105 TRP A O 1
ATOM 831 N N . TYR A 1 106 ? -8.448 6.384 21.773 1.00 98.56 106 TYR A N 1
ATOM 832 C CA . TYR A 1 106 ? -8.971 7.634 21.223 1.00 98.56 106 TYR A CA 1
ATOM 833 C C . TYR A 1 106 ? -7.849 8.444 20.574 1.00 98.56 106 TYR A C 1
ATOM 835 O O . TYR A 1 106 ? -6.688 8.332 20.978 1.00 98.56 106 TYR A O 1
ATOM 843 N N . GLN A 1 107 ? -8.192 9.308 19.622 1.00 98.50 107 GLN A N 1
ATOM 844 C CA . GLN A 1 107 ? -7.253 10.286 19.076 1.00 98.50 107 GLN A CA 1
ATOM 845 C C . GLN A 1 107 ? -6.686 11.176 20.198 1.00 98.50 107 GLN A C 1
ATOM 847 O O . GLN A 1 107 ? -7.440 11.721 21.002 1.00 98.50 107 GLN A O 1
ATOM 852 N N . GLN A 1 108 ? -5.359 11.313 20.261 1.00 98.56 108 GLN A N 1
ATOM 853 C CA . GLN A 1 108 ? -4.666 12.073 21.314 1.00 98.56 108 GLN A CA 1
ATOM 854 C C 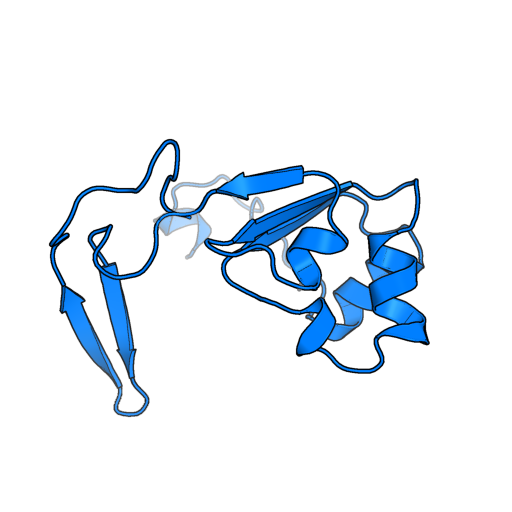. GLN A 1 108 ? -4.128 13.418 20.813 1.00 98.56 108 GLN A C 1
ATOM 856 O O . GLN A 1 108 ? -3.995 14.358 21.593 1.00 98.56 108 GLN A O 1
ATOM 861 N N . VAL A 1 109 ? -3.808 13.517 19.520 1.00 98.44 109 VAL A N 1
ATOM 862 C CA . VAL A 1 109 ? -3.266 14.729 18.887 1.00 98.44 109 VAL A CA 1
ATOM 863 C C . VAL A 1 109 ? -3.902 14.961 17.515 1.00 98.44 109 VAL A C 1
ATOM 865 O O . VAL A 1 109 ? -4.484 14.052 16.922 1.00 98.44 109 VAL A O 1
ATOM 868 N N . GLY A 1 110 ? -3.814 16.192 17.008 1.00 98.06 110 GLY A N 1
ATOM 869 C CA . GLY A 1 110 ? -4.218 16.518 15.638 1.00 98.06 110 GLY A CA 1
ATOM 870 C C . GLY A 1 110 ? -3.219 16.005 14.596 1.00 98.06 110 GLY A C 1
ATOM 871 O O . GLY A 1 110 ? -2.065 15.737 14.915 1.00 98.06 110 GLY A O 1
ATOM 872 N N . THR A 1 111 ? -3.662 15.906 13.344 1.00 98.06 111 THR A N 1
ATOM 873 C CA . THR A 1 111 ? -2.819 15.519 12.202 1.00 98.06 111 THR A CA 1
ATOM 874 C C . THR A 1 111 ? -1.841 16.630 11.813 1.00 98.06 111 THR A C 1
ATOM 876 O O . THR A 1 111 ? -2.166 17.815 11.928 1.00 98.06 111 THR A O 1
ATOM 879 N N . VAL A 1 112 ? -0.680 16.272 11.260 1.00 97.1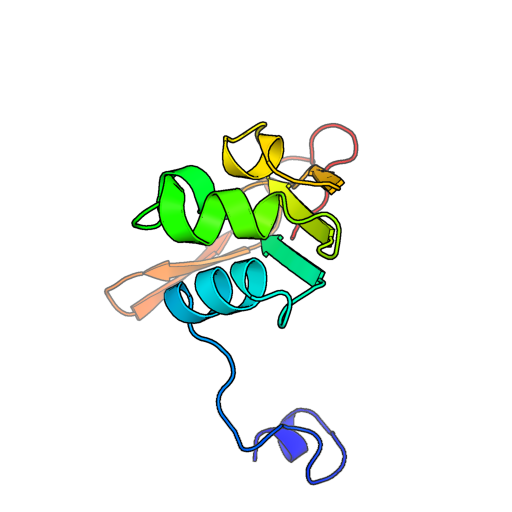2 112 VAL A N 1
ATOM 880 C CA . VAL A 1 112 ? 0.294 17.248 10.742 1.00 97.12 112 VAL A CA 1
ATOM 881 C C . VAL A 1 112 ? -0.067 17.702 9.323 1.00 97.12 112 VAL A C 1
ATOM 883 O O . VAL A 1 112 ? -0.253 16.894 8.414 1.00 97.12 112 VAL A O 1
ATOM 886 N N . GLY A 1 113 ? -0.127 19.019 9.103 1.00 97.31 113 GLY A N 1
ATOM 887 C CA . GLY A 1 113 ? -0.366 19.601 7.779 1.00 97.31 113 GLY A CA 1
ATOM 888 C C . GLY A 1 113 ? -1.684 19.131 7.158 1.00 97.31 113 GLY A C 1
ATOM 889 O O . GLY A 1 113 ? -2.751 19.297 7.745 1.00 97.31 113 GLY A O 1
ATOM 890 N N . GLN A 1 114 ? -1.608 18.563 5.953 1.00 97.75 114 GLN A N 1
ATOM 891 C CA . GLN A 1 114 ? -2.765 18.034 5.221 1.00 97.75 114 GLN A CA 1
ATOM 892 C C . GLN A 1 114 ? -2.940 16.518 5.380 1.00 97.75 114 GLN A C 1
ATOM 894 O O . GLN A 1 114 ? -3.746 15.933 4.658 1.00 97.75 114 GLN A O 1
ATOM 899 N N . ALA A 1 115 ? -2.209 15.883 6.303 1.00 98.50 115 ALA A N 1
ATOM 900 C CA . ALA A 1 115 ? -2.300 14.445 6.506 1.00 98.50 115 ALA A CA 1
ATOM 901 C C . ALA A 1 115 ? -3.727 14.009 6.876 1.00 98.50 115 ALA A C 1
ATOM 903 O O . ALA A 1 115 ? -4.434 14.689 7.628 1.00 98.50 115 ALA A O 1
ATOM 904 N N . LYS A 1 116 ? -4.150 12.865 6.334 1.00 98.31 116 LYS A N 1
ATOM 905 C CA . LYS A 1 116 ? -5.444 12.221 6.606 1.00 98.31 116 LYS A CA 1
ATOM 906 C C . LYS A 1 116 ? -5.224 10.757 6.945 1.00 98.31 116 LYS A C 1
ATOM 908 O O . LYS A 1 116 ? -4.232 10.181 6.520 1.00 98.31 116 LYS A O 1
ATOM 913 N N . SER A 1 117 ? -6.111 10.169 7.741 1.00 97.38 117 SER A N 1
ATOM 914 C CA . SER A 1 117 ? -6.044 8.732 8.010 1.00 97.38 117 SER A CA 1
ATOM 915 C C . SER A 1 117 ? -6.180 7.933 6.716 1.00 97.38 117 SER A C 1
ATOM 917 O O . SER A 1 117 ? -6.830 8.405 5.782 1.00 97.38 117 SER A O 1
ATOM 919 N N . ASP A 1 118 ? -5.602 6.732 6.718 1.00 92.31 118 ASP A N 1
ATOM 920 C CA . ASP A 1 118 ? -5.821 5.698 5.699 1.00 92.31 118 ASP A CA 1
ATOM 921 C C . ASP A 1 118 ? -7.304 5.443 5.385 1.00 92.31 118 ASP A C 1
ATOM 923 O O . ASP A 1 118 ? -8.146 5.647 6.298 1.00 92.31 118 ASP A O 1
#

Sequence (118 aa):
IAEDIWKLPEGTIPPKPGFHAVLQDRMLNDGVLNCYWVQCNNNMQAGPNINTERLPGYRNPENFIVVSDPYPTATAQAADLILPTAMWIEKEGAYGNAERRTQAWYQQVGTVGQAKSD

Foldseek 3Di:
DVCVVVVHPPPPDPPDDDADDVRVLQCLLVLNAAEEEAEPDQCCPVPPDNPPGRLNSLQPPSHAYEYEDCDCHPSVVSHPYYANAFDDLLAWDWDADPVRDIDTDHRDDHGPDPHYHD

pLDDT: mean 98.14, std 1.15, range [89.0, 98.88]

Radius of gyration: 17.37 Å; chains: 1; bounding box: 42×36×41 Å